Protein AF-A0A831PNW2-F1 (afdb_monomer)

Sequence (72 aa):
MKGRFTLTFFGVRGSYPVPGDGTRRYGGNTSSLLLQAAGRSVILDAGTGIIQAGRLLNARRGTRRPIHIFLT

pLDDT: mean 91.13, std 9.79, range [48.81, 97.56]

Solvent-accessible surface area (backbone atoms only — not comparable to full-atom values): 4215 Å² total; per-residue (Å²): 130,87,77,72,67,48,77,44,79,47,17,73,27,62,100,59,66,52,74,52,82,94,23,68,91,74,49,20,25,9,35,8,32,43,38,38,43,91,94,41,41,35,33,46,36,76,29,69,7,37,61,58,50,50,51,5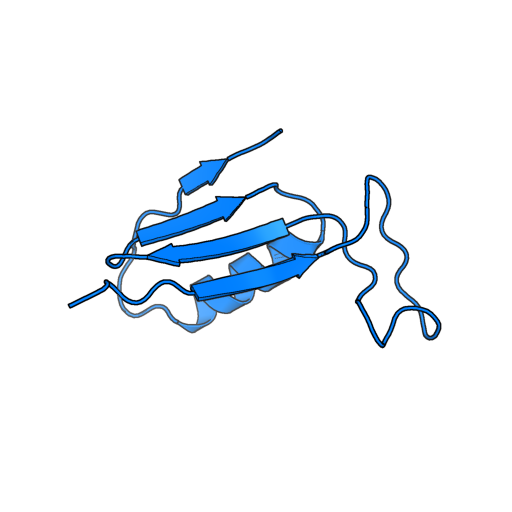5,59,57,75,69,60,88,70,97,70,80,70,47,76,48,80,127

Foldseek 3Di:
DPWDKDKAWLDDDDPAFDDDPVCVVPHRWHGWMWIDTPNAIEIEADTPSVVVVVVVVVVPDPDDDDYHYDHD

Mean predicted aligned error: 4.33 Å

Radius of gyration: 13.16 Å; Cα contacts (8 Å, |Δi|>4): 138; chains: 1; bounding box: 36×25×34 Å

Structure (mmCIF, N/CA/C/O backbone):
data_AF-A0A831PNW2-F1
#
_entry.id   AF-A0A831PNW2-F1
#
loop_
_atom_site.group_PDB
_atom_site.id
_atom_site.type_symbol
_atom_site.label_atom_id
_atom_site.label_alt_id
_atom_site.label_comp_id
_atom_site.label_asym_id
_atom_site.label_entity_id
_atom_site.label_seq_id
_atom_site.pdbx_PDB_ins_code
_atom_site.Cartn_x
_atom_site.Cartn_y
_atom_site.Cartn_z
_atom_site.occupancy
_atom_site.B_iso_or_equiv
_atom_site.auth_seq_id
_atom_site.auth_comp_id
_atom_site.auth_asym_id
_atom_site.auth_atom_id
_atom_site.pdbx_PDB_model_num
ATOM 1 N N . MET A 1 1 ? -24.969 -10.659 11.874 1.00 48.81 1 MET A N 1
ATOM 2 C CA . MET A 1 1 ? -24.529 -9.853 10.710 1.00 48.81 1 MET A CA 1
ATOM 3 C C . MET A 1 1 ? -23.011 -9.934 10.619 1.00 48.81 1 MET A C 1
ATOM 5 O O . MET A 1 1 ? -22.357 -9.563 11.584 1.00 48.81 1 MET A O 1
ATOM 9 N N . LYS A 1 2 ? -22.432 -10.466 9.532 1.00 57.00 2 LYS A N 1
ATOM 10 C CA . LYS A 1 2 ? -20.968 -10.434 9.355 1.00 57.00 2 LYS A CA 1
ATOM 11 C C . LYS A 1 2 ? -20.541 -8.969 9.213 1.00 57.00 2 LYS A C 1
ATOM 13 O O . LYS A 1 2 ? -21.074 -8.265 8.359 1.00 57.00 2 LYS A O 1
ATOM 18 N N . GLY A 1 3 ? -19.645 -8.497 10.079 1.00 69.75 3 GLY A N 1
ATOM 19 C CA . GLY A 1 3 ? -19.124 -7.132 9.998 1.00 69.75 3 GLY A CA 1
ATOM 20 C C . GLY A 1 3 ? -18.462 -6.895 8.640 1.00 69.75 3 GLY A C 1
ATOM 21 O O . GLY A 1 3 ? -17.717 -7.748 8.158 1.00 69.75 3 GLY A O 1
ATOM 22 N N . ARG A 1 4 ? -18.748 -5.755 8.002 1.00 85.25 4 ARG A N 1
ATOM 23 C CA . ARG A 1 4 ? -18.115 -5.393 6.730 1.00 85.25 4 ARG A CA 1
ATOM 24 C C . ARG A 1 4 ? -16.640 -5.087 6.987 1.00 85.25 4 ARG A C 1
ATOM 26 O O . ARG A 1 4 ? -16.329 -4.211 7.796 1.00 85.25 4 ARG A O 1
ATOM 33 N N . PHE A 1 5 ? -15.755 -5.791 6.292 1.00 93.56 5 PHE A N 1
ATOM 34 C CA . PHE A 1 5 ? -14.345 -5.433 6.199 1.00 93.56 5 PHE A CA 1
ATOM 35 C C . PHE A 1 5 ? -13.999 -5.129 4.740 1.00 93.56 5 PHE A C 1
ATOM 37 O O . PHE A 1 5 ? -14.603 -5.691 3.825 1.00 93.56 5 PHE A O 1
ATOM 44 N N . THR A 1 6 ? -13.037 -4.237 4.537 1.00 95.94 6 THR A N 1
ATOM 45 C CA . THR A 1 6 ? -12.515 -3.877 3.216 1.00 95.94 6 THR A CA 1
ATOM 46 C C . THR A 1 6 ? -11.001 -3.970 3.249 1.00 95.94 6 THR A C 1
ATOM 48 O O . THR A 1 6 ? -10.377 -3.465 4.180 1.00 95.94 6 THR A O 1
ATOM 51 N N . LEU A 1 7 ? -10.414 -4.570 2.218 1.00 96.88 7 LEU A N 1
ATOM 52 C CA . LEU A 1 7 ? -8.976 -4.581 1.991 1.00 96.88 7 LEU A CA 1
ATOM 53 C C . LEU A 1 7 ? -8.685 -3.816 0.699 1.00 96.88 7 LEU A C 1
ATOM 55 O O . LEU A 1 7 ? -9.265 -4.119 -0.341 1.00 96.88 7 LEU A O 1
ATOM 59 N N . THR A 1 8 ? -7.830 -2.800 0.773 1.00 97.00 8 THR A N 1
ATOM 60 C CA . THR A 1 8 ? -7.388 -2.019 -0.391 1.00 97.00 8 THR A CA 1
ATOM 61 C C . THR A 1 8 ? -5.905 -2.253 -0.616 1.00 97.00 8 THR A C 1
ATOM 63 O O . THR A 1 8 ? -5.111 -2.069 0.302 1.00 97.00 8 THR A O 1
ATOM 66 N N . PHE A 1 9 ? -5.533 -2.633 -1.832 1.00 96.94 9 PHE A N 1
ATOM 67 C CA . PHE A 1 9 ? -4.151 -2.894 -2.213 1.00 96.94 9 PHE A CA 1
ATOM 68 C C . PHE A 1 9 ? -3.561 -1.628 -2.832 1.00 96.94 9 PHE A C 1
ATOM 70 O O . PHE A 1 9 ? -3.969 -1.224 -3.919 1.00 96.94 9 PHE A O 1
ATOM 77 N N . PHE A 1 10 ? -2.625 -0.989 -2.134 1.00 97.00 10 PHE A N 1
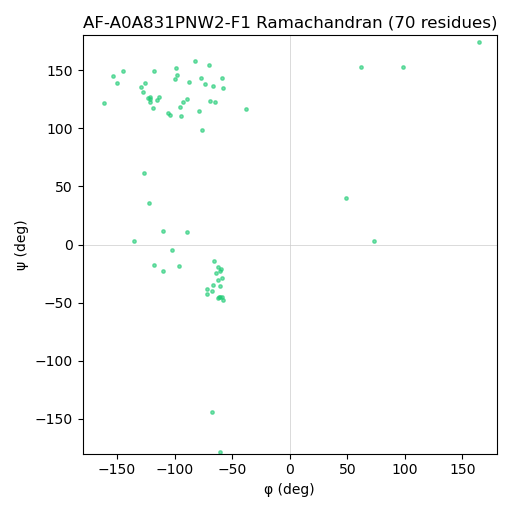ATOM 78 C CA . PHE A 1 10 ? -1.900 0.178 -2.648 1.00 97.00 10 PHE A CA 1
ATOM 79 C C . PHE A 1 10 ? -0.551 -0.192 -3.271 1.00 97.00 10 PHE A C 1
ATOM 81 O O . PHE A 1 10 ? -0.001 0.560 -4.077 1.00 97.00 10 PHE A O 1
ATOM 88 N N . GLY A 1 11 ? -0.039 -1.374 -2.939 1.00 96.38 11 GLY A N 1
ATOM 89 C CA . GLY A 1 11 ? 1.069 -2.012 -3.626 1.00 96.38 11 GLY A CA 1
ATOM 90 C C . GLY A 1 11 ? 1.002 -3.524 -3.475 1.00 96.38 11 GLY A C 1
ATOM 91 O O . GLY A 1 11 ? 0.537 -4.036 -2.458 1.00 96.38 11 GLY A O 1
ATOM 92 N N . VAL A 1 12 ? 1.420 -4.221 -4.528 1.00 94.50 12 VAL A N 1
ATOM 93 C CA . VAL A 1 12 ? 1.346 -5.689 -4.664 1.00 94.50 12 VAL A CA 1
ATOM 94 C C . VAL A 1 12 ? 2.640 -6.287 -5.217 1.00 94.50 12 VAL A C 1
ATOM 96 O O . VAL A 1 12 ? 2.712 -7.483 -5.486 1.00 94.50 12 VAL A O 1
ATOM 99 N N . ARG A 1 13 ? 3.667 -5.458 -5.442 1.00 94.56 13 ARG A N 1
ATOM 100 C CA . ARG A 1 13 ? 5.000 -5.926 -5.824 1.00 94.56 13 ARG A CA 1
ATOM 101 C C . ARG A 1 13 ? 5.770 -6.360 -4.581 1.00 94.56 13 ARG A C 1
ATOM 103 O O . ARG A 1 13 ? 5.461 -5.920 -3.476 1.00 94.56 13 ARG A O 1
ATOM 110 N N . GLY A 1 14 ? 6.771 -7.213 -4.795 1.00 88.62 14 GLY A N 1
ATOM 111 C CA . GLY A 1 14 ? 7.701 -7.652 -3.754 1.00 88.62 14 GLY A CA 1
ATOM 112 C C . GLY A 1 14 ? 8.615 -6.524 -3.266 1.00 88.62 14 GLY A C 1
ATOM 113 O O . GLY A 1 14 ? 8.224 -5.362 -3.213 1.00 88.62 14 GLY A O 1
ATOM 114 N N . SER A 1 15 ? 9.861 -6.858 -2.944 1.00 91.12 15 SER A N 1
ATOM 115 C CA . SER A 1 15 ? 10.814 -5.942 -2.299 1.00 91.12 15 SER A CA 1
ATOM 116 C C . SER A 1 15 ? 11.190 -4.693 -3.108 1.00 91.12 15 SER A C 1
ATOM 118 O O . SER A 1 15 ? 11.663 -3.723 -2.524 1.00 91.12 15 SER A O 1
ATOM 120 N N . TYR A 1 16 ? 10.981 -4.684 -4.429 1.00 94.31 16 TYR A N 1
ATOM 121 C CA . TYR A 1 16 ? 11.405 -3.591 -5.307 1.00 94.31 16 TYR A CA 1
ATOM 122 C C . TYR A 1 16 ? 10.253 -3.049 -6.176 1.00 94.31 16 TYR A C 1
ATOM 124 O O . TYR A 1 16 ? 9.530 -3.845 -6.796 1.00 94.31 16 TYR A O 1
ATOM 132 N N . PRO A 1 17 ? 10.053 -1.714 -6.239 1.00 96.00 17 PRO A N 1
ATOM 133 C CA . PRO A 1 17 ? 9.002 -1.120 -7.053 1.00 96.00 17 PRO A CA 1
ATOM 134 C C . PRO A 1 17 ? 9.372 -1.193 -8.536 1.00 96.00 17 PRO A C 1
ATOM 136 O O . PRO A 1 17 ? 10.492 -0.898 -8.928 1.00 96.00 17 PRO A O 1
ATOM 139 N N . VAL A 1 18 ? 8.405 -1.530 -9.384 1.00 96.06 18 VAL A N 1
ATOM 140 C CA . VAL A 1 18 ? 8.581 -1.613 -10.845 1.00 96.06 18 VAL A CA 1
ATOM 141 C C . VAL A 1 18 ? 7.528 -0.766 -11.574 1.00 96.06 18 VAL A C 1
ATOM 143 O O . VAL A 1 18 ? 6.671 -1.302 -12.283 1.00 96.06 18 VAL A O 1
ATOM 146 N N . PRO A 1 19 ? 7.494 0.561 -11.355 1.00 93.44 19 PRO A N 1
ATOM 147 C CA . PRO A 1 19 ? 6.554 1.433 -12.049 1.00 93.44 19 PRO A CA 1
ATOM 148 C C . PRO A 1 19 ? 6.875 1.480 -13.550 1.00 93.44 19 PRO A C 1
ATOM 150 O O . PRO A 1 19 ? 8.032 1.588 -13.942 1.00 93.44 19 PRO A O 1
ATOM 153 N N . GLY A 1 20 ? 5.848 1.404 -14.394 1.00 93.81 20 GLY A N 1
ATOM 154 C CA . GLY A 1 20 ? 5.993 1.521 -15.844 1.00 93.81 20 GLY A CA 1
ATOM 155 C C . GLY A 1 20 ? 4.756 1.031 -16.591 1.00 93.81 20 GLY A C 1
ATOM 156 O O . GLY A 1 20 ? 3.829 0.481 -15.992 1.00 93.81 20 GLY A O 1
ATOM 157 N N . ASP A 1 21 ? 4.741 1.199 -17.913 1.00 95.62 21 ASP A N 1
ATOM 158 C CA . ASP A 1 21 ? 3.585 0.821 -18.736 1.00 95.62 21 ASP A CA 1
ATOM 159 C C . ASP A 1 21 ? 3.253 -0.675 -18.654 1.00 95.62 21 ASP A C 1
ATOM 161 O O . ASP A 1 21 ? 2.081 -1.053 -18.582 1.00 95.62 21 ASP A O 1
ATOM 165 N N . GLY A 1 22 ? 4.277 -1.526 -18.547 1.00 95.69 22 GLY A N 1
ATOM 166 C CA . GLY A 1 22 ? 4.117 -2.973 -18.384 1.00 95.69 22 GLY A CA 1
ATOM 167 C C . GLY A 1 22 ? 3.459 -3.400 -17.064 1.00 95.69 22 GLY A C 1
ATOM 168 O O . GLY A 1 22 ? 3.022 -4.543 -16.945 1.00 95.69 22 GLY A O 1
ATOM 169 N N . THR A 1 23 ? 3.347 -2.510 -16.070 1.00 93.94 23 THR A N 1
ATOM 170 C CA . THR A 1 23 ? 2.765 -2.827 -14.754 1.00 93.94 23 THR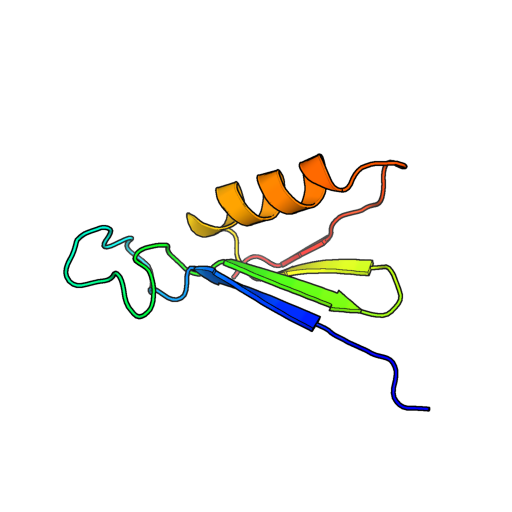 A CA 1
ATOM 171 C C . THR A 1 23 ? 1.417 -2.160 -14.501 1.00 93.94 23 THR A C 1
ATOM 173 O O . THR A 1 23 ? 0.896 -2.249 -13.394 1.00 93.94 23 THR A O 1
ATOM 176 N N . ARG A 1 24 ? 0.766 -1.575 -15.518 1.00 90.81 24 ARG A N 1
ATOM 177 C CA . ARG A 1 24 ? -0.528 -0.872 -15.358 1.00 90.81 24 ARG A CA 1
ATOM 178 C C . ARG A 1 24 ? -1.685 -1.759 -14.889 1.00 90.81 24 ARG A C 1
ATOM 180 O O . ARG A 1 24 ? -2.564 -1.265 -14.192 1.00 90.81 24 ARG A O 1
ATOM 187 N N . ARG A 1 25 ? -1.692 -3.054 -15.237 1.00 91.00 25 ARG A N 1
ATOM 188 C CA . ARG A 1 25 ? -2.771 -3.986 -14.844 1.00 91.00 25 ARG A CA 1
ATOM 189 C C . ARG A 1 25 ? -2.799 -4.266 -13.339 1.00 91.00 25 ARG A C 1
ATOM 191 O O . ARG A 1 25 ? -3.879 -4.367 -12.772 1.00 91.00 25 ARG A O 1
ATOM 198 N N . TYR A 1 26 ? -1.630 -4.421 -12.716 1.00 89.88 26 TYR A N 1
ATOM 199 C CA . TYR A 1 26 ? -1.515 -4.863 -11.317 1.00 89.88 26 TYR A CA 1
ATOM 200 C C . TYR A 1 26 ? -0.851 -3.834 -10.391 1.00 89.88 26 TYR A C 1
ATOM 202 O O . TYR A 1 26 ? -1.021 -3.907 -9.182 1.00 89.88 26 TYR A O 1
ATOM 210 N N . GLY A 1 27 ? -0.135 -2.854 -10.936 1.00 92.81 27 GLY A N 1
ATOM 211 C CA . GLY A 1 27 ? 0.590 -1.825 -10.196 1.00 92.81 27 GLY A CA 1
ATOM 212 C C . GLY A 1 27 ? 2.084 -2.124 -10.033 1.00 92.81 27 GLY A C 1
ATOM 213 O O . GLY A 1 27 ? 2.525 -3.274 -10.019 1.00 92.81 27 GLY A O 1
ATOM 214 N N . GLY A 1 28 ? 2.868 -1.052 -9.905 1.00 96.25 28 GLY A N 1
ATOM 215 C CA . GLY A 1 28 ? 4.322 -1.099 -9.714 1.00 96.25 28 GLY A CA 1
ATOM 216 C C . GLY A 1 28 ? 4.790 -0.858 -8.276 1.00 96.25 28 GLY A C 1
ATOM 217 O O . GLY A 1 28 ? 5.982 -0.960 -8.015 1.00 96.25 28 GLY A O 1
ATOM 218 N N . ASN A 1 29 ? 3.888 -0.541 -7.345 1.00 97.25 29 ASN A N 1
ATOM 219 C CA . ASN A 1 29 ? 4.249 -0.229 -5.961 1.00 97.25 29 ASN A CA 1
ATOM 220 C C . ASN A 1 29 ? 4.567 -1.486 -5.144 1.00 97.25 29 ASN A C 1
ATOM 222 O O . ASN A 1 29 ? 3.887 -2.507 -5.299 1.00 97.25 29 ASN A O 1
ATOM 226 N N . THR A 1 30 ? 5.548 -1.387 -4.241 1.00 96.69 30 THR A N 1
ATOM 227 C CA . THR A 1 30 ? 5.835 -2.451 -3.267 1.00 96.69 30 THR A CA 1
ATOM 228 C C . THR A 1 30 ? 4.730 -2.551 -2.221 1.00 96.69 30 THR A C 1
ATOM 230 O O . THR A 1 30 ? 3.987 -1.588 -1.997 1.00 96.69 30 THR A O 1
ATOM 233 N N . SER A 1 31 ? 4.605 -3.746 -1.644 1.00 95.94 31 SER A N 1
ATOM 234 C CA . SER A 1 31 ? 3.569 -4.170 -0.700 1.00 95.94 31 SER A CA 1
ATOM 235 C C . SER A 1 31 ? 3.153 -3.082 0.301 1.00 95.94 31 SER A C 1
ATOM 237 O O . SER A 1 31 ? 3.943 -2.587 1.099 1.00 95.94 31 SER A O 1
ATOM 239 N N . SER A 1 32 ? 1.885 -2.681 0.224 1.00 97.50 32 SER A N 1
ATOM 240 C CA . SER A 1 32 ? 1.219 -1.904 1.268 1.00 97.50 32 SER A CA 1
ATOM 241 C C . SER A 1 32 ? -0.290 -2.026 1.093 1.00 97.50 32 SER A C 1
ATOM 243 O O . SER A 1 32 ? -0.834 -1.730 0.020 1.00 97.50 32 SER A O 1
ATOM 245 N N . LEU A 1 33 ? -0.975 -2.512 2.125 1.00 97.50 33 LEU A N 1
ATOM 246 C CA . LEU A 1 33 ? -2.406 -2.794 2.082 1.00 97.50 33 LEU A CA 1
ATOM 247 C C . LEU A 1 33 ? -3.120 -2.082 3.226 1.00 97.50 33 LEU A C 1
ATOM 249 O O . LEU A 1 33 ? -2.653 -2.087 4.356 1.00 97.50 33 LEU A O 1
ATOM 253 N N . LEU A 1 34 ? -4.294 -1.522 2.955 1.00 97.31 34 LEU A N 1
ATOM 254 C CA . LEU A 1 34 ? -5.157 -0.922 3.966 1.00 97.31 34 LEU A CA 1
ATOM 255 C C . LEU A 1 34 ? -6.328 -1.854 4.274 1.00 97.31 34 LEU A C 1
ATOM 257 O O . LEU A 1 34 ? -7.238 -2.009 3.457 1.00 97.31 34 LEU A O 1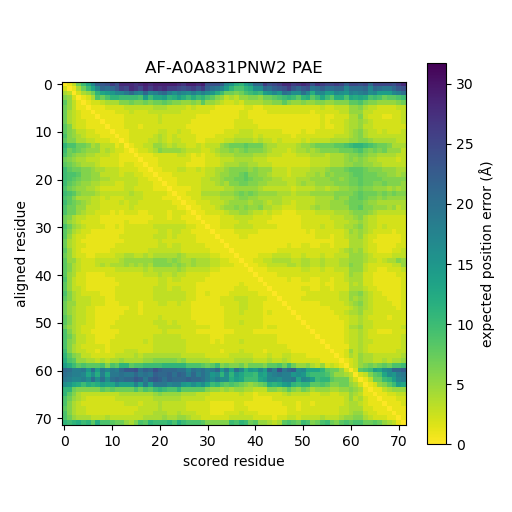
ATOM 261 N N . LEU A 1 35 ? -6.333 -2.416 5.477 1.00 96.88 35 LEU A N 1
ATOM 262 C CA . LEU A 1 35 ? -7.473 -3.105 6.064 1.00 96.88 35 LEU A CA 1
ATOM 263 C C . LEU A 1 35 ? -8.335 -2.103 6.836 1.00 96.88 35 LEU A C 1
ATOM 265 O O . LEU A 1 35 ? -7.864 -1.424 7.750 1.00 96.88 35 LEU A O 1
ATOM 269 N N . GLN A 1 36 ? -9.620 -2.043 6.500 1.00 94.38 36 GLN A N 1
ATOM 270 C CA . GLN A 1 36 ? -10.620 -1.285 7.242 1.00 94.38 36 GLN A CA 1
ATOM 271 C C . GLN A 1 36 ? -11.689 -2.234 7.773 1.00 94.38 36 GLN A C 1
ATOM 273 O O . GLN A 1 36 ? -12.397 -2.876 6.999 1.00 94.38 36 GLN A O 1
ATOM 278 N N . ALA A 1 37 ? -11.815 -2.317 9.095 1.00 93.44 37 ALA A N 1
ATOM 279 C CA . ALA A 1 37 ? -12.776 -3.186 9.767 1.00 93.44 37 ALA A CA 1
ATOM 280 C C . ALA A 1 37 ? -13.200 -2.568 11.101 1.00 93.44 37 ALA A C 1
ATOM 282 O O . ALA A 1 37 ? -12.369 -2.013 11.820 1.00 93.44 37 ALA A O 1
ATOM 283 N N . ALA A 1 38 ? -14.492 -2.648 11.435 1.00 90.44 38 ALA A N 1
ATOM 284 C CA . ALA A 1 38 ? -15.038 -2.152 12.706 1.00 90.44 38 ALA A CA 1
ATOM 285 C C . ALA A 1 38 ? -14.591 -0.711 13.061 1.00 90.44 38 ALA A C 1
ATOM 287 O O . ALA A 1 38 ? -14.234 -0.414 14.198 1.00 90.44 38 ALA A O 1
ATOM 288 N N . GLY A 1 39 ? -14.543 0.181 12.063 1.00 88.50 39 GLY A N 1
ATOM 289 C CA . GLY A 1 39 ? -14.132 1.580 12.240 1.00 88.50 39 GLY A CA 1
ATOM 290 C C . GLY A 1 39 ? -12.632 1.809 12.479 1.00 88.50 39 GLY A C 1
ATOM 291 O O . GLY A 1 39 ? -12.233 2.964 12.659 1.00 88.50 39 GLY A O 1
ATOM 292 N N . ARG A 1 40 ? -11.816 0.748 12.455 1.00 91.19 40 ARG A N 1
ATOM 293 C CA . ARG A 1 40 ? -10.354 0.776 12.585 1.00 91.19 40 ARG A CA 1
ATOM 294 C C . ARG A 1 40 ? -9.686 0.686 11.217 1.00 91.19 40 ARG A C 1
ATOM 296 O O . ARG A 1 40 ? -10.245 0.109 10.285 1.00 91.19 40 ARG A O 1
ATOM 303 N N . SER A 1 41 ? -8.493 1.265 11.120 1.00 94.44 41 SER A N 1
ATOM 304 C CA . SER A 1 41 ? -7.633 1.188 9.939 1.00 94.44 41 SER A CA 1
ATOM 305 C C . SER A 1 41 ? -6.294 0.573 10.331 1.00 94.44 41 SER A C 1
ATOM 307 O O . SER A 1 41 ? -5.655 1.037 11.278 1.00 94.44 41 SER A O 1
ATOM 309 N N . 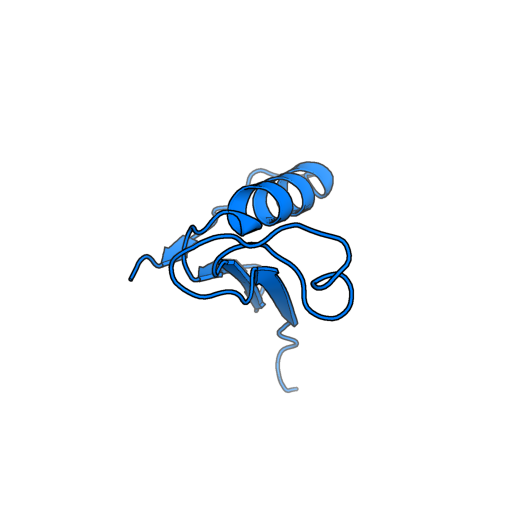VAL A 1 42 ? -5.895 -0.465 9.604 1.00 96.56 42 VAL A N 1
ATOM 310 C CA . VAL A 1 42 ? -4.602 -1.135 9.743 1.00 96.56 42 VAL A CA 1
ATOM 311 C C . VAL A 1 42 ? -3.912 -1.101 8.387 1.00 96.56 42 VAL A C 1
ATOM 313 O O . VAL A 1 42 ? -4.503 -1.512 7.391 1.00 96.56 42 VAL A O 1
ATOM 316 N N . ILE A 1 43 ? -2.686 -0.597 8.345 1.00 97.50 43 ILE A N 1
ATOM 317 C CA . ILE A 1 43 ? -1.802 -0.724 7.192 1.00 97.50 43 ILE A CA 1
ATOM 318 C C . ILE A 1 43 ? -0.940 -1.968 7.417 1.00 97.50 43 ILE A C 1
ATOM 320 O O . ILE A 1 43 ? -0.273 -2.077 8.445 1.00 97.50 43 ILE A O 1
ATOM 324 N N . LEU A 1 44 ? -0.998 -2.909 6.482 1.00 97.56 44 LEU A N 1
ATOM 325 C CA . LEU A 1 44 ? -0.122 -4.073 6.427 1.00 97.56 44 LEU A CA 1
ATOM 326 C C . LEU A 1 44 ? 1.024 -3.735 5.481 1.00 97.56 44 LEU A C 1
ATOM 328 O O . LEU A 1 44 ? 0.773 -3.481 4.301 1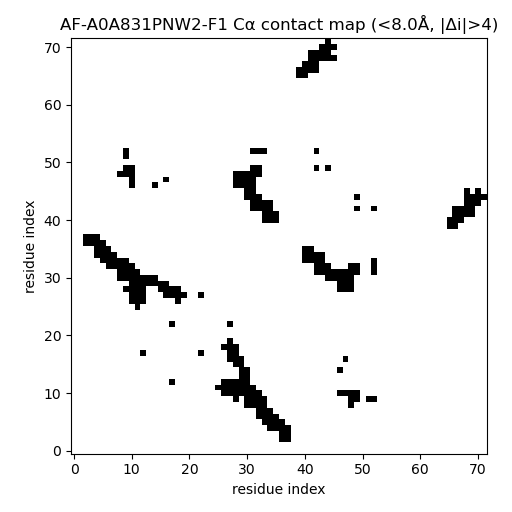.00 97.56 44 LEU A O 1
ATOM 332 N N . ASP A 1 45 ? 2.238 -3.744 6.020 1.00 96.25 45 ASP A N 1
ATOM 333 C CA . ASP A 1 45 ? 3.477 -3.357 5.358 1.00 96.25 45 ASP A CA 1
ATOM 334 C C . ASP A 1 45 ? 3.516 -1.883 4.890 1.00 96.25 45 ASP A C 1
ATOM 336 O O . ASP A 1 45 ? 2.503 -1.219 4.636 1.00 96.25 45 ASP A O 1
ATOM 340 N N . ALA A 1 46 ? 4.721 -1.334 4.808 1.00 96.00 46 ALA A N 1
ATOM 341 C CA . ALA A 1 46 ? 4.984 0.070 4.515 1.00 96.00 46 ALA A CA 1
ATOM 342 C C . ALA A 1 46 ? 5.861 0.259 3.272 1.00 96.00 46 ALA A C 1
ATOM 344 O O . ALA A 1 46 ? 6.659 1.196 3.204 1.00 96.00 46 ALA A O 1
ATOM 345 N N . GLY A 1 47 ? 5.686 -0.598 2.265 1.00 96.50 47 GLY A N 1
ATOM 346 C CA . GLY A 1 47 ? 6.244 -0.391 0.934 1.00 96.50 47 GLY A CA 1
ATOM 347 C C . GLY A 1 47 ? 5.733 0.891 0.261 1.00 96.50 47 GLY A C 1
ATOM 348 O O . GLY A 1 47 ? 4.928 1.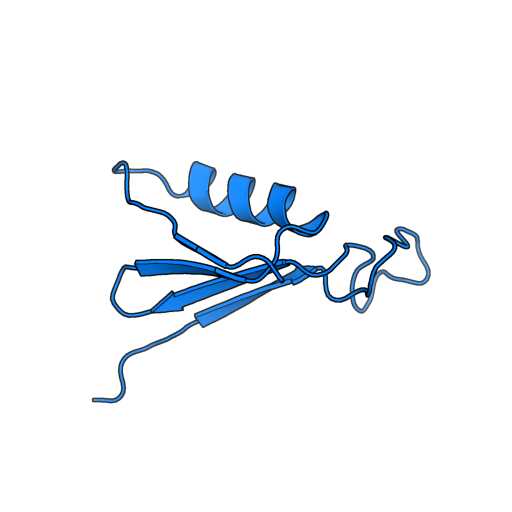644 0.809 1.00 96.50 47 GLY A O 1
ATOM 349 N N . THR A 1 48 ? 6.160 1.161 -0.973 1.00 97.38 48 THR A N 1
ATOM 350 C CA . THR A 1 48 ? 5.905 2.428 -1.679 1.00 97.38 48 THR A CA 1
ATOM 351 C C . THR A 1 48 ? 4.417 2.745 -1.860 1.00 97.38 48 THR A C 1
ATOM 353 O O . THR A 1 48 ? 4.049 3.915 -1.990 1.00 97.38 48 THR A O 1
ATOM 356 N N . GLY A 1 49 ? 3.539 1.736 -1.795 1.00 96.50 49 GLY A N 1
ATOM 357 C CA . GLY A 1 49 ? 2.087 1.925 -1.772 1.00 96.50 49 GLY A CA 1
ATOM 358 C C . GLY A 1 49 ? 1.580 2.753 -0.579 1.00 96.50 49 GLY A C 1
ATOM 359 O O . GLY A 1 49 ? 0.530 3.394 -0.682 1.00 96.50 49 GLY A O 1
ATOM 360 N N . ILE A 1 50 ? 2.335 2.838 0.523 1.00 97.12 50 ILE A N 1
ATOM 361 C CA . ILE A 1 50 ? 1.923 3.558 1.737 1.00 97.12 50 ILE A CA 1
ATOM 362 C C . ILE A 1 50 ? 1.635 5.042 1.477 1.00 97.12 50 ILE A C 1
ATOM 364 O O . ILE A 1 50 ? 0.769 5.633 2.121 1.00 97.12 50 ILE A O 1
ATOM 368 N N . ILE A 1 51 ? 2.291 5.643 0.480 1.00 96.19 51 ILE A N 1
ATOM 369 C CA . ILE A 1 51 ? 2.074 7.041 0.090 1.00 96.19 51 ILE A CA 1
ATOM 370 C C . ILE A 1 51 ? 0.621 7.247 -0.363 1.00 96.19 51 ILE A C 1
ATOM 372 O O . ILE A 1 51 ? -0.043 8.202 0.044 1.00 96.19 51 ILE A O 1
ATOM 376 N N . GLN A 1 52 ? 0.102 6.339 -1.191 1.00 95.69 52 GLN A N 1
ATOM 377 C CA . GLN A 1 52 ? -1.275 6.401 -1.677 1.00 95.69 52 GLN A CA 1
ATOM 378 C C . GLN A 1 52 ? -2.276 6.064 -0.565 1.00 95.69 52 GLN A C 1
ATOM 380 O O . GLN A 1 52 ? -3.300 6.742 -0.453 1.00 95.69 52 GLN A O 1
ATOM 385 N N . ALA A 1 53 ? -1.950 5.096 0.299 1.00 95.75 53 ALA A N 1
ATOM 386 C CA . ALA A 1 53 ? -2.754 4.778 1.479 1.00 95.75 53 ALA A CA 1
ATOM 387 C C . ALA A 1 53 ? -2.908 5.999 2.399 1.00 95.75 53 ALA A C 1
ATOM 389 O O . 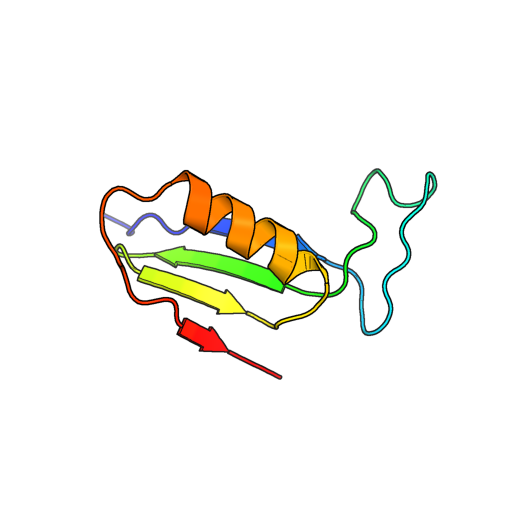ALA A 1 53 ? -4.021 6.365 2.783 1.00 95.75 53 ALA A O 1
ATOM 390 N N . GLY A 1 54 ? -1.801 6.687 2.689 1.00 93.81 54 GLY A N 1
ATOM 391 C CA . GLY A 1 54 ? -1.775 7.909 3.486 1.00 93.81 54 GLY A CA 1
ATOM 392 C C . GLY A 1 54 ? -2.593 9.035 2.856 1.00 93.81 54 GLY A C 1
ATOM 393 O O . GLY A 1 54 ? -3.399 9.658 3.546 1.00 93.81 54 GLY A O 1
ATOM 394 N N . ARG A 1 55 ? -2.465 9.258 1.539 1.00 94.50 55 ARG A N 1
ATOM 395 C CA . ARG A 1 55 ? -3.279 10.246 0.803 1.00 94.50 55 ARG A CA 1
ATOM 396 C C . ARG A 1 55 ? -4.775 9.949 0.910 1.00 94.50 55 ARG A C 1
ATOM 398 O O . ARG A 1 55 ? -5.544 10.859 1.208 1.00 94.50 55 ARG A O 1
ATOM 405 N N . LEU A 1 56 ? -5.183 8.689 0.736 1.00 93.44 56 LEU A N 1
ATOM 406 C CA . LEU A 1 56 ? -6.582 8.269 0.874 1.00 93.44 56 LEU A CA 1
ATOM 407 C C . LEU A 1 56 ? -7.110 8.504 2.296 1.00 93.44 56 LEU A C 1
ATOM 409 O O . LEU A 1 56 ? -8.205 9.037 2.476 1.00 93.44 56 LEU A O 1
ATOM 413 N N . LEU A 1 57 ? -6.334 8.120 3.310 1.00 91.69 57 LEU A N 1
ATOM 414 C CA . LEU A 1 57 ? -6.702 8.308 4.712 1.00 91.69 57 LEU A CA 1
ATOM 415 C C . LEU A 1 57 ? -6.755 9.791 5.097 1.00 91.69 57 LEU A C 1
ATOM 417 O O . LEU A 1 57 ? -7.617 10.175 5.884 1.00 91.69 57 LEU A O 1
ATOM 421 N N . ASN A 1 58 ? -5.878 10.625 4.532 1.00 90.00 58 ASN A N 1
ATOM 422 C CA . ASN A 1 58 ? -5.860 12.066 4.772 1.00 90.00 58 ASN A CA 1
ATOM 423 C C . ASN A 1 58 ? -7.047 12.779 4.107 1.00 90.00 58 ASN A C 1
ATOM 425 O O . ASN A 1 58 ? -7.692 13.605 4.744 1.00 90.00 58 ASN A O 1
ATOM 429 N N . ALA A 1 59 ? -7.387 12.416 2.866 1.00 88.88 59 ALA A N 1
ATOM 430 C CA . ALA A 1 59 ? -8.508 13.004 2.126 1.00 88.88 59 ALA A CA 1
ATOM 431 C C . ALA A 1 59 ? -9.878 12.721 2.769 1.00 88.88 59 ALA A C 1
ATOM 433 O O . ALA A 1 59 ? -10.825 13.476 2.582 1.00 88.88 59 ALA A O 1
ATOM 434 N N . ARG A 1 60 ? -9.995 11.640 3.548 1.00 80.69 60 ARG A N 1
ATOM 435 C CA . ARG A 1 60 ? -11.234 11.241 4.237 1.00 80.69 60 ARG A CA 1
ATOM 436 C C . ARG A 1 60 ? -11.389 11.856 5.638 1.00 80.69 60 ARG A C 1
ATOM 438 O O . ARG A 1 60 ? -12.234 11.403 6.412 1.00 80.69 60 ARG A O 1
ATOM 445 N N . ARG A 1 61 ? -10.561 12.835 6.023 1.00 71.69 61 ARG A N 1
ATOM 446 C CA . ARG A 1 61 ? -10.531 13.337 7.406 1.00 71.69 61 ARG A CA 1
ATOM 447 C C . ARG A 1 61 ? -11.666 14.310 7.732 1.00 71.69 61 ARG A C 1
ATOM 449 O O . ARG A 1 61 ? -11.670 15.441 7.273 1.00 71.69 61 ARG A O 1
ATOM 456 N N . GLY A 1 62 ? -12.534 13.869 8.650 1.00 63.50 62 GLY A N 1
ATOM 457 C CA . GLY A 1 62 ? -13.334 14.717 9.549 1.00 63.50 62 GLY A CA 1
ATOM 458 C C . GLY A 1 62 ? -12.897 14.645 11.027 1.00 63.50 62 GLY A C 1
ATOM 459 O O . GLY A 1 62 ? -13.127 15.584 11.776 1.00 63.50 62 GLY A O 1
ATOM 460 N N . THR A 1 63 ? -12.221 13.568 11.467 1.00 64.06 63 THR A N 1
ATOM 461 C CA . THR A 1 63 ? -11.659 13.423 12.830 1.00 64.06 63 THR A CA 1
ATOM 462 C C . THR A 1 63 ? -10.333 12.646 12.822 1.00 64.06 63 THR A C 1
ATOM 464 O O . THR A 1 63 ? -10.100 11.784 11.970 1.00 64.06 63 THR A O 1
ATOM 467 N N . ARG A 1 64 ? -9.423 12.950 13.761 1.00 76.56 64 ARG A N 1
ATOM 468 C CA . ARG A 1 64 ? -8.109 12.291 13.900 1.00 76.56 64 ARG A CA 1
ATOM 469 C C . ARG A 1 64 ? -8.286 10.902 14.530 1.00 76.56 64 ARG A C 1
ATOM 471 O O . ARG A 1 64 ? -8.405 10.791 15.742 1.00 76.56 64 ARG A O 1
ATOM 478 N N . ARG A 1 65 ? -8.308 9.846 13.709 1.00 84.50 65 ARG A N 1
ATOM 479 C CA . ARG A 1 65 ? -8.365 8.444 14.170 1.00 84.50 65 ARG A CA 1
ATOM 480 C C . ARG A 1 65 ? -6.973 7.793 14.188 1.00 84.50 65 ARG A C 1
ATOM 482 O O . ARG A 1 65 ? -6.171 8.111 13.306 1.00 84.50 65 ARG A O 1
ATOM 489 N N . PRO A 1 66 ? -6.687 6.884 15.139 1.00 91.81 66 PRO A N 1
ATOM 490 C CA . PRO A 1 66 ? -5.486 6.055 15.103 1.00 91.81 66 PRO A CA 1
ATOM 491 C C . PRO A 1 66 ? -5.420 5.203 13.830 1.00 91.81 66 PRO A C 1
ATOM 493 O O . PRO A 1 66 ? -6.440 4.701 13.351 1.00 91.81 66 PRO A O 1
ATOM 496 N N . ILE A 1 67 ? -4.207 5.033 13.308 1.00 93.50 67 ILE A N 1
ATOM 497 C CA . ILE A 1 67 ? -3.888 4.107 12.222 1.00 93.50 67 ILE A CA 1
ATOM 498 C C . ILE A 1 67 ? -2.828 3.164 12.779 1.00 93.50 67 ILE A C 1
ATOM 500 O O . ILE A 1 67 ? -1.788 3.625 13.246 1.00 93.50 67 ILE A O 1
ATOM 504 N N . HIS A 1 68 ? -3.102 1.865 12.759 1.00 96.00 68 HIS A N 1
ATOM 505 C CA . HIS A 1 68 ? -2.121 0.855 13.149 1.00 96.00 68 HIS A CA 1
ATOM 506 C C . HIS A 1 68 ? -1.291 0.476 11.925 1.00 96.00 68 HIS A C 1
ATOM 508 O O . HIS A 1 68 ? -1.846 0.348 10.836 1.00 96.00 68 HIS A O 1
ATOM 514 N N . ILE A 1 69 ? 0.014 0.292 12.094 1.00 96.94 69 ILE A N 1
ATOM 515 C CA . ILE A 1 69 ? 0.908 -0.168 11.029 1.00 96.94 69 ILE A CA 1
ATOM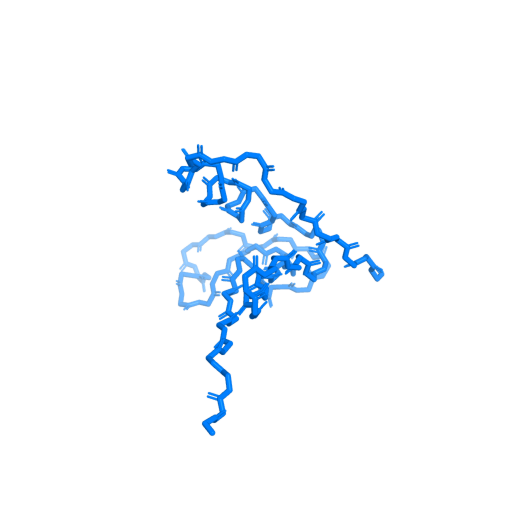 516 C C . ILE A 1 69 ? 1.557 -1.459 11.515 1.00 96.94 69 ILE A C 1
ATOM 518 O O . ILE A 1 69 ? 2.133 -1.484 12.600 1.00 96.94 69 ILE A O 1
ATOM 522 N N . PHE A 1 70 ? 1.428 -2.521 10.728 1.00 97.25 70 PHE A N 1
ATOM 523 C CA . PHE A 1 70 ? 2.098 -3.796 10.950 1.00 97.25 70 PHE A CA 1
ATOM 524 C C . PHE A 1 70 ? 3.231 -3.924 9.929 1.00 97.25 70 PHE A C 1
ATOM 526 O O . PHE A 1 70 ? 2.956 -3.985 8.732 1.00 97.25 70 PHE A O 1
ATOM 533 N N . LEU A 1 71 ? 4.479 -3.907 10.398 1.00 95.19 71 LEU A N 1
ATOM 534 C CA . LEU A 1 71 ? 5.684 -4.038 9.571 1.00 95.19 71 LEU A CA 1
ATOM 535 C C . LEU A 1 71 ? 6.205 -5.477 9.636 1.00 95.19 71 LEU A C 1
ATOM 537 O O . LEU A 1 71 ? 6.145 -6.091 10.703 1.00 95.19 71 LEU A O 1
ATOM 541 N N . THR A 1 72 ? 6.711 -5.984 8.513 1.00 83.88 72 THR A N 1
ATOM 542 C CA . THR A 1 72 ? 7.281 -7.335 8.363 1.00 83.88 72 THR A CA 1
ATOM 543 C C . THR A 1 72 ? 8.714 -7.282 7.882 1.00 83.88 72 THR A C 1
ATOM 545 O O . THR A 1 72 ? 9.007 -6.358 7.091 1.00 83.88 72 THR A O 1
#

Secondary structure (DSSP, 8-state):
-PPPEEEEEEE-B-SS---SGGGTTT-S-BSEEEEEETTEEEEE--STTHHHHHHHHHHT-SS---EEEE--

Nearest PDB structures (foldseek):
  6b9v-assembly1_A  TM=6.995E-01  e=2.435E-01  Candidatus Koribacter versatilis Ellin345
  8z1g-assembly1_A  TM=4.852E-01  e=3.149E-01  Homo sapiens
  3biq-assembly1_A  TM=4.414E-01  e=9.385E-01  Saccharomyces cerevisiae
  3bit-assembly2_B  TM=4.369E-01  e=2.797E+00  Saccharomyces cerevisiae
  9ey1-assembly1_E  TM=5.168E-01  e=4.986E+00  Homo sapiens